Protein AF-A0A4Y4M4Y0-F1 (afdb_monomer)

Foldseek 3Di:
DPPPWDWFAAPVRDIDIPVNLAFDFQVVCCRRQVPWDWPDDDPFKTKTFPDADDPRPKTWIKIFGDDPRGGNDIDIDID

Nearest PDB structures (foldseek):
  3n8b-assembly1_B  TM=4.729E-01  e=2.108E+00  Borreliella burgdorferi
  5efv-assembly1_A  TM=4.249E-01  e=2.635E+00  Dubowvirus dv11
  5efv-assembly1_B  TM=4.268E-01  e=2.635E+00  Dubowvirus dv11
  5efv-assembly1_C  TM=4.269E-01  e=3.484E+00  Dubowvirus dv11
  6v8i-assembly1_FH  TM=4.081E-01  e=3.295E+00  Dubowvirus dv80alpha

Structure (mmCIF, N/CA/C/O backbone):
data_AF-A0A4Y4M4Y0-F1
#
_entry.id   AF-A0A4Y4M4Y0-F1
#
loop_
_atom_site.group_PDB
_atom_site.id
_atom_site.type_symbol
_atom_site.label_atom_id
_atom_site.label_alt_id
_atom_site.label_comp_id
_atom_site.label_asym_id
_atom_site.label_entity_id
_atom_site.label_seq_id
_atom_site.pdbx_PDB_ins_code
_atom_site.Cartn_x
_atom_site.Cartn_y
_atom_site.Cartn_z
_atom_site.occupancy
_atom_site.B_iso_or_equiv
_atom_site.auth_seq_id
_atom_site.auth_comp_id
_atom_site.auth_asym_id
_atom_site.auth_atom_id
_atom_site.pdbx_PDB_model_num
ATOM 1 N N . MET A 1 1 ? 3.574 20.674 11.080 1.00 37.06 1 MET A N 1
ATOM 2 C CA . MET A 1 1 ? 2.422 19.843 10.670 1.00 37.06 1 MET A CA 1
ATOM 3 C C . MET A 1 1 ? 2.886 18.401 10.666 1.00 37.06 1 MET A C 1
ATOM 5 O O . MET A 1 1 ? 3.786 18.079 9.909 1.00 37.06 1 MET A O 1
ATOM 9 N N . THR A 1 2 ? 2.377 17.562 11.562 1.00 43.31 2 THR A N 1
ATOM 10 C CA . THR A 1 2 ? 2.716 16.135 11.595 1.00 43.31 2 THR A CA 1
ATOM 11 C C . THR A 1 2 ? 2.091 15.458 10.379 1.00 43.31 2 THR A C 1
ATOM 13 O O . THR A 1 2 ? 0.877 15.256 10.337 1.00 43.31 2 THR A O 1
ATOM 16 N N . SER A 1 3 ? 2.906 15.157 9.365 1.00 61.47 3 SER A N 1
ATOM 17 C CA . SER A 1 3 ? 2.513 14.297 8.249 1.00 61.47 3 SER A CA 1
ATOM 18 C C . SER A 1 3 ? 2.000 12.987 8.842 1.00 61.47 3 SER A C 1
ATOM 20 O O . SER A 1 3 ? 2.746 12.258 9.495 1.00 61.47 3 SER A O 1
ATOM 22 N N . LYS A 1 4 ? 0.692 12.739 8.735 1.00 66.56 4 LYS A N 1
ATOM 23 C CA . LYS A 1 4 ? 0.098 11.488 9.207 1.00 66.56 4 LYS A CA 1
ATOM 24 C C . LYS A 1 4 ? 0.633 10.375 8.322 1.00 66.56 4 LYS A C 1
ATOM 26 O O . LYS A 1 4 ? 0.171 10.280 7.196 1.00 66.56 4 LYS A O 1
ATOM 31 N N . LYS A 1 5 ? 1.549 9.566 8.853 1.00 80.75 5 LYS A N 1
ATOM 32 C CA . LYS A 1 5 ? 2.054 8.376 8.170 1.00 80.75 5 LYS A CA 1
ATOM 33 C C . LYS A 1 5 ? 0.982 7.297 8.124 1.00 80.75 5 LYS A C 1
ATOM 35 O O . LYS A 1 5 ? 0.380 6.989 9.158 1.00 80.75 5 LYS A O 1
ATOM 40 N N . TYR A 1 6 ? 0.747 6.742 6.942 1.00 86.12 6 TYR A N 1
ATOM 41 C CA . TYR A 1 6 ? -0.085 5.552 6.771 1.00 86.12 6 TYR A CA 1
ATOM 42 C C . TYR A 1 6 ? 0.785 4.311 6.760 1.00 86.12 6 TYR A C 1
ATOM 44 O O . TYR A 1 6 ? 1.890 4.312 6.219 1.00 86.12 6 TYR A O 1
ATOM 52 N N . TYR A 1 7 ? 0.243 3.268 7.375 1.00 89.38 7 TYR A N 1
ATOM 53 C CA . TYR A 1 7 ? 0.828 1.945 7.432 1.00 89.38 7 TYR A CA 1
ATOM 54 C C . TYR A 1 7 ? -0.192 0.968 6.861 1.00 89.38 7 TYR A C 1
ATOM 56 O O . TYR A 1 7 ? -1.386 1.067 7.167 1.00 89.38 7 TYR A O 1
ATOM 64 N N . PHE A 1 8 ? 0.289 0.067 6.021 1.00 90.38 8 PHE A N 1
ATOM 65 C CA . PHE A 1 8 ? -0.480 -0.990 5.387 1.00 90.38 8 PHE A CA 1
ATOM 66 C C . PHE A 1 8 ? 0.038 -2.328 5.895 1.00 90.38 8 PHE A C 1
ATOM 68 O O . PHE A 1 8 ? 1.231 -2.469 6.180 1.00 90.38 8 PHE A O 1
ATOM 75 N N . HIS A 1 9 ? -0.871 -3.284 6.036 1.00 89.25 9 HIS A N 1
ATOM 76 C CA . HIS A 1 9 ? -0.588 -4.585 6.620 1.00 89.25 9 HIS A CA 1
ATOM 77 C C . HIS A 1 9 ? -0.893 -5.665 5.595 1.00 89.25 9 HIS A C 1
ATOM 79 O O . HIS A 1 9 ? -1.950 -5.632 4.969 1.00 89.25 9 HIS A O 1
ATOM 85 N N . ASP A 1 10 ? 0.019 -6.616 5.432 1.00 87.62 10 ASP A N 1
ATOM 86 C CA . ASP A 1 10 ? -0.289 -7.837 4.697 1.00 87.62 10 ASP A CA 1
ATOM 87 C C . ASP A 1 10 ? -0.950 -8.880 5.621 1.00 87.62 10 ASP A C 1
ATOM 89 O O . ASP A 1 10 ? -1.072 -8.710 6.840 1.00 87.62 10 ASP A O 1
ATOM 93 N N . LYS A 1 11 ? -1.347 -10.014 5.036 1.00 84.25 11 LYS A N 1
ATOM 94 C CA . LYS A 1 11 ? -1.947 -11.142 5.770 1.00 84.25 11 LYS A CA 1
ATOM 95 C C . LYS A 1 11 ? -1.001 -11.795 6.785 1.00 84.25 11 LYS A C 1
ATOM 97 O O . LYS A 1 11 ? -1.468 -12.500 7.676 1.00 84.25 11 LYS A O 1
ATOM 102 N N . SER A 1 12 ? 0.302 -11.567 6.651 1.00 87.25 12 SER A N 1
ATOM 103 C CA . SER A 1 12 ? 1.349 -12.074 7.540 1.00 87.25 12 SER A CA 1
ATOM 104 C C . SER A 1 12 ? 1.692 -11.084 8.662 1.00 87.25 12 SER A C 1
ATOM 106 O O . SER A 1 12 ? 2.612 -11.338 9.434 1.00 87.25 12 SER A O 1
ATOM 108 N N . GLN A 1 13 ? 0.955 -9.971 8.768 1.00 83.19 13 GLN A N 1
ATOM 109 C CA . GLN A 1 13 ? 1.219 -8.843 9.667 1.00 83.19 13 GLN A CA 1
ATOM 110 C C . GLN A 1 13 ? 2.537 -8.098 9.412 1.00 83.19 13 GLN A C 1
ATOM 112 O O . GLN A 1 13 ? 2.977 -7.318 10.262 1.00 83.19 13 GLN A O 1
ATOM 117 N N . ASN A 1 14 ? 3.140 -8.259 8.234 1.00 89.06 14 ASN A N 1
ATOM 118 C CA . ASN A 1 14 ? 4.199 -7.366 7.787 1.00 89.06 14 ASN A CA 1
ATOM 119 C C . ASN A 1 14 ? 3.625 -5.965 7.579 1.00 89.06 14 ASN A C 1
ATOM 121 O O . ASN A 1 14 ? 2.463 -5.798 7.201 1.00 89.06 14 ASN A O 1
ATOM 125 N N . ILE A 1 15 ? 4.455 -4.953 7.820 1.00 89.81 15 ILE A N 1
ATOM 126 C CA . ILE A 1 15 ? 4.051 -3.550 7.774 1.00 89.81 15 ILE A CA 1
ATOM 127 C C . ILE A 1 15 ? 4.873 -2.832 6.714 1.00 89.81 15 ILE A C 1
ATOM 129 O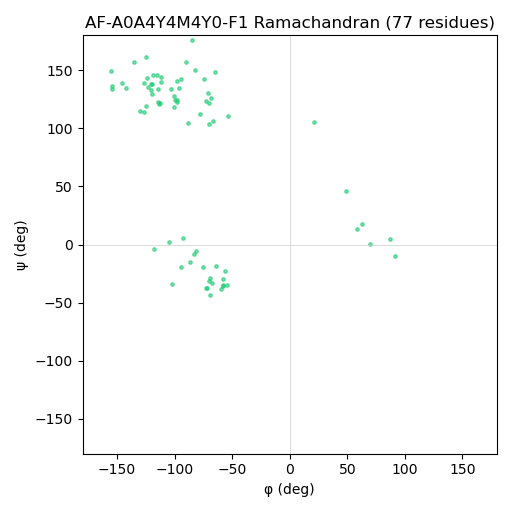 O . ILE A 1 15 ? 6.101 -2.873 6.757 1.00 89.81 15 ILE A O 1
ATOM 133 N N . ILE A 1 16 ? 4.194 -2.114 5.825 1.00 91.06 16 ILE A N 1
ATOM 134 C CA . ILE A 1 16 ? 4.815 -1.158 4.908 1.00 91.06 16 ILE A CA 1
ATOM 135 C C . ILE A 1 16 ? 4.223 0.231 5.139 1.00 91.06 16 ILE A C 1
ATOM 137 O O . ILE A 1 16 ? 3.021 0.385 5.359 1.00 91.06 16 ILE A O 1
ATOM 141 N N . SER A 1 17 ? 5.068 1.258 5.139 1.00 91.00 17 SER A N 1
ATOM 142 C CA . SER A 1 17 ? 4.616 2.649 5.221 1.00 91.00 17 SER A CA 1
ATOM 143 C C . SER A 1 17 ? 4.382 3.247 3.834 1.00 91.00 17 SER A C 1
ATOM 145 O O . SER A 1 17 ? 4.964 2.802 2.851 1.00 91.00 17 SER A O 1
ATOM 147 N N . GLU A 1 18 ? 3.555 4.289 3.747 1.00 89.06 18 GLU A N 1
ATOM 148 C CA . GLU A 1 18 ? 3.284 4.988 2.479 1.00 89.06 18 GLU A CA 1
ATOM 149 C C . GLU A 1 18 ? 4.544 5.491 1.758 1.00 89.06 18 GLU A C 1
ATOM 151 O O . GLU A 1 18 ? 4.620 5.425 0.535 1.00 89.06 18 GLU A O 1
ATOM 156 N N . ASP A 1 19 ? 5.557 5.925 2.509 1.00 88.81 19 ASP A N 1
ATOM 157 C CA . ASP A 1 19 ? 6.823 6.413 1.956 1.00 88.81 19 ASP A CA 1
ATOM 158 C C . ASP A 1 19 ? 7.637 5.284 1.310 1.00 88.81 19 ASP A C 1
ATOM 160 O O . ASP A 1 19 ? 8.381 5.521 0.363 1.00 88.81 19 ASP A O 1
ATOM 164 N N . GLN A 1 20 ? 7.469 4.054 1.804 1.00 90.75 20 GLN A N 1
ATOM 165 C CA . GLN A 1 20 ? 8.125 2.856 1.280 1.00 90.75 20 GLN A CA 1
ATOM 166 C C . GLN A 1 20 ? 7.420 2.286 0.051 1.00 90.75 20 GLN A C 1
ATOM 168 O O . GLN A 1 20 ?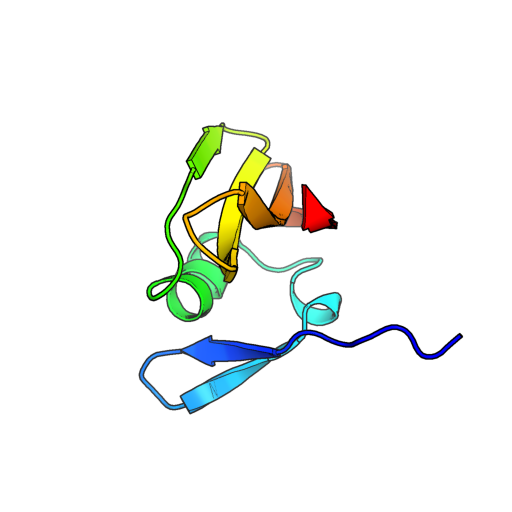 7.940 1.357 -0.544 1.00 90.75 20 GLN A O 1
ATOM 173 N N . LEU A 1 21 ? 6.261 2.820 -0.348 1.00 91.56 21 LEU A N 1
ATOM 174 C CA . LEU A 1 21 ? 5.627 2.406 -1.598 1.00 91.56 21 LEU A CA 1
ATOM 175 C C . LEU A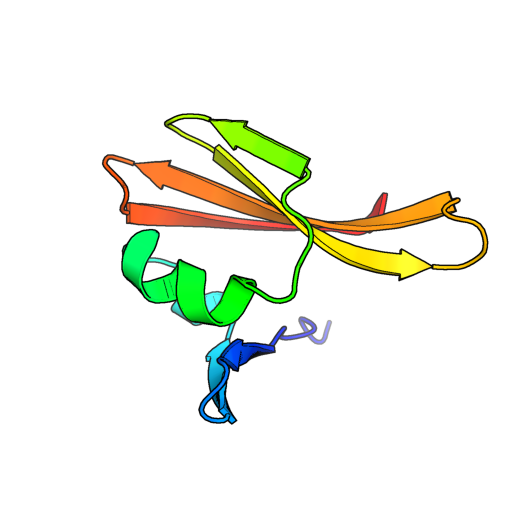 1 21 ? 6.424 2.907 -2.809 1.00 91.56 21 LEU A C 1
A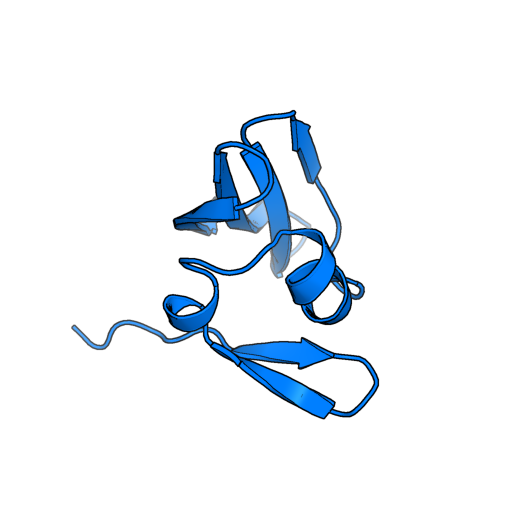TOM 177 O O . LEU A 1 21 ? 6.430 2.267 -3.850 1.00 91.56 21 LEU A O 1
ATOM 181 N N . ILE A 1 22 ? 7.089 4.060 -2.704 1.00 92.62 22 ILE A N 1
ATOM 182 C CA . ILE A 1 22 ? 7.824 4.637 -3.834 1.00 92.62 22 ILE A CA 1
ATOM 183 C C . ILE A 1 22 ? 9.038 3.763 -4.161 1.00 92.62 22 ILE A C 1
ATOM 185 O O . ILE A 1 22 ? 9.888 3.529 -3.309 1.00 92.62 22 ILE A O 1
ATOM 189 N N . GLY A 1 23 ? 9.143 3.346 -5.419 1.00 91.75 23 GLY A N 1
ATOM 190 C CA . GLY A 1 23 ? 10.186 2.459 -5.925 1.00 91.75 23 GLY A CA 1
ATOM 191 C C . GLY A 1 23 ? 9.819 0.978 -5.866 1.00 91.75 23 GLY A C 1
ATOM 192 O O . GLY A 1 23 ? 10.519 0.176 -6.476 1.00 91.75 23 GLY A O 1
ATOM 193 N N . GLU A 1 24 ? 8.721 0.615 -5.200 1.00 93.25 24 GLU A N 1
ATOM 194 C CA . GLU A 1 24 ? 8.248 -0.766 -5.159 1.00 93.25 24 GLU A CA 1
ATOM 195 C C . GLU A 1 24 ? 7.440 -1.122 -6.408 1.00 93.25 24 GLU A C 1
ATOM 197 O O . GLU A 1 24 ? 6.759 -0.284 -7.016 1.00 93.25 24 GLU A O 1
ATOM 202 N N . ASN A 1 25 ? 7.505 -2.402 -6.774 1.00 92.75 25 ASN A N 1
ATOM 203 C CA . ASN A 1 25 ? 6.660 -2.956 -7.820 1.00 92.75 25 ASN A CA 1
ATOM 204 C C . ASN A 1 25 ? 5.230 -3.125 -7.292 1.00 92.75 25 ASN A C 1
ATOM 206 O O . ASN A 1 25 ? 5.009 -3.508 -6.139 1.00 92.75 25 ASN A O 1
ATOM 210 N N . ILE A 1 26 ? 4.251 -2.864 -8.151 1.00 90.19 26 ILE A N 1
ATOM 211 C CA . ILE A 1 26 ? 2.845 -2.999 -7.807 1.00 90.19 26 ILE A CA 1
ATOM 212 C C . ILE A 1 26 ? 2.469 -4.409 -7.334 1.00 90.19 26 ILE A C 1
ATOM 214 O O . ILE A 1 26 ? 1.666 -4.534 -6.415 1.00 90.19 26 ILE A O 1
ATOM 218 N N . ASP A 1 27 ? 3.088 -5.453 -7.879 1.00 89.25 27 ASP A N 1
ATOM 219 C CA . ASP A 1 27 ? 2.835 -6.837 -7.473 1.00 89.25 27 ASP A CA 1
ATOM 220 C C . ASP A 1 27 ? 3.336 -7.102 -6.044 1.00 89.25 27 ASP A C 1
ATOM 222 O O . ASP A 1 27 ? 2.716 -7.845 -5.280 1.00 89.25 27 ASP A O 1
ATOM 226 N N . ALA A 1 28 ? 4.432 -6.446 -5.643 1.00 89.06 28 ALA A N 1
ATOM 227 C CA . ALA A 1 28 ? 5.004 -6.574 -4.305 1.00 89.06 28 ALA A CA 1
ATOM 228 C C . ALA A 1 28 ? 4.138 -5.887 -3.243 1.00 89.06 28 ALA A C 1
ATOM 230 O O . ALA A 1 28 ? 3.988 -6.402 -2.135 1.00 89.06 28 ALA A O 1
ATOM 231 N N . ILE A 1 29 ? 3.537 -4.742 -3.577 1.00 90.88 29 ILE A N 1
ATOM 232 C CA . ILE A 1 29 ? 2.664 -4.022 -2.643 1.00 90.88 29 ILE A CA 1
ATOM 233 C C . ILE A 1 29 ? 1.210 -4.500 -2.669 1.00 90.88 29 ILE A C 1
ATOM 235 O O . ILE A 1 29 ? 0.447 -4.194 -1.749 1.00 90.88 29 ILE A O 1
ATOM 239 N N . GLU A 1 30 ? 0.805 -5.251 -3.695 1.00 88.12 30 GLU A N 1
ATOM 240 C CA . GLU A 1 30 ? -0.571 -5.720 -3.844 1.00 88.12 30 GLU A CA 1
ATOM 241 C C . GLU A 1 30 ? -1.008 -6.547 -2.631 1.00 88.12 30 GLU A C 1
ATOM 243 O O . GLU A 1 30 ? -2.132 -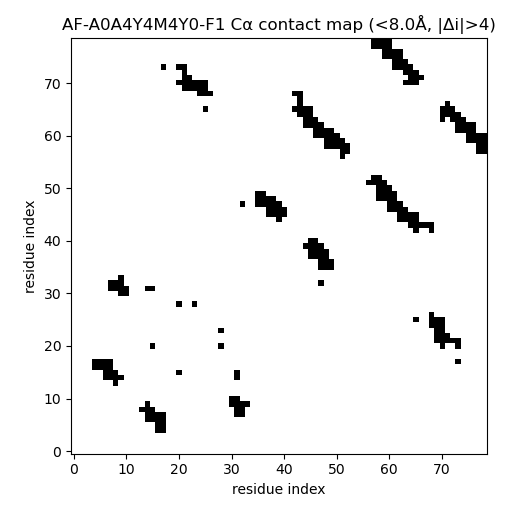6.379 -2.160 1.00 88.12 30 GLU A O 1
ATOM 248 N N . CYS A 1 31 ? -0.096 -7.337 -2.047 1.00 89.81 31 CYS A N 1
ATOM 249 C CA . CYS A 1 31 ? -0.355 -8.136 -0.848 1.00 89.81 31 CYS A CA 1
ATOM 250 C C . CYS A 1 31 ? -0.763 -7.286 0.376 1.00 89.81 31 CYS A C 1
ATOM 252 O O . CYS A 1 31 ? -1.685 -7.670 1.102 1.00 89.81 31 CYS A O 1
ATOM 254 N N . PHE A 1 32 ? -0.155 -6.107 0.557 1.00 90.38 32 PHE A N 1
ATOM 255 C CA . PHE A 1 32 ? -0.465 -5.155 1.634 1.00 90.38 32 PHE A CA 1
ATOM 256 C C . PHE A 1 32 ? -1.762 -4.386 1.393 1.00 90.38 32 PHE A C 1
ATOM 258 O O . PHE A 1 32 ? -2.318 -3.790 2.317 1.00 90.38 32 PHE A O 1
ATOM 265 N N . LEU A 1 33 ? -2.230 -4.355 0.142 1.00 89.50 33 LEU A N 1
ATOM 266 C CA . LEU A 1 33 ? -3.429 -3.627 -0.247 1.00 89.50 33 LEU A CA 1
ATOM 267 C C . LEU A 1 33 ? -4.644 -4.527 -0.497 1.00 89.50 33 LEU A C 1
ATOM 269 O O . LEU A 1 33 ? -5.712 -4.012 -0.830 1.00 89.50 33 LEU A O 1
ATOM 273 N N . THR A 1 34 ? -4.506 -5.842 -0.292 1.00 86.50 34 THR A N 1
ATOM 274 C CA . THR A 1 34 ? -5.568 -6.832 -0.552 1.00 86.50 34 THR A CA 1
ATOM 275 C C . THR A 1 34 ? -6.861 -6.575 0.219 1.00 86.50 34 THR A C 1
ATOM 277 O O . THR A 1 34 ? -7.938 -6.894 -0.283 1.00 86.50 34 THR A O 1
ATOM 280 N N . ASP A 1 35 ? -6.774 -5.962 1.400 1.00 85.31 35 ASP A N 1
ATOM 281 C CA . ASP A 1 35 ? -7.937 -5.656 2.239 1.00 85.31 35 ASP A CA 1
ATOM 282 C C . ASP A 1 35 ? -8.651 -4.350 1.841 1.00 85.31 35 ASP A C 1
ATOM 284 O O . ASP A 1 35 ? -9.740 -4.049 2.343 1.00 85.31 35 ASP A O 1
ATOM 288 N N . TYR A 1 36 ? -8.074 -3.556 0.931 1.00 88.31 36 TYR A N 1
ATOM 289 C CA . TYR A 1 36 ? -8.674 -2.306 0.471 1.00 88.31 36 TYR A CA 1
ATOM 290 C C . TYR A 1 36 ? -9.409 -2.487 -0.851 1.00 88.31 36 TYR A C 1
ATOM 292 O O . T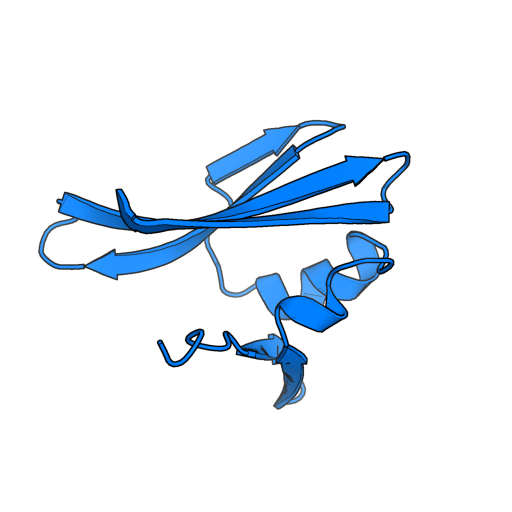YR A 1 36 ? -8.952 -3.138 -1.787 1.00 88.31 36 TYR A O 1
ATOM 300 N N . GLN A 1 37 ? -10.554 -1.817 -0.968 1.00 88.62 37 GLN A N 1
ATOM 301 C CA . GLN A 1 37 ? -11.317 -1.836 -2.208 1.00 88.62 37 GLN A CA 1
ATOM 302 C C . GLN A 1 37 ? -10.586 -1.044 -3.302 1.00 88.62 37 GLN A C 1
ATOM 304 O O . GLN A 1 37 ? -10.392 0.165 -3.162 1.00 88.62 37 GLN A O 1
ATOM 309 N N . LEU A 1 38 ? -10.276 -1.701 -4.418 1.00 89.31 38 LEU A N 1
ATOM 310 C CA . LEU A 1 38 ? -9.811 -1.055 -5.645 1.00 89.31 38 LEU A CA 1
ATOM 311 C C . LEU A 1 38 ? -10.978 -0.312 -6.323 1.00 89.31 38 LEU A C 1
ATOM 313 O O . LEU A 1 38 ? -12.026 -0.896 -6.598 1.00 89.31 38 LEU A O 1
ATOM 317 N N . GLU A 1 39 ? -10.814 0.988 -6.561 1.00 87.75 39 GLU A N 1
ATOM 318 C CA . GLU A 1 39 ? -11.804 1.854 -7.220 1.00 87.75 39 GLU A CA 1
ATOM 319 C C . GLU A 1 39 ? -11.446 2.133 -8.683 1.00 87.75 39 GLU A C 1
ATOM 321 O O . GLU A 1 39 ? -12.341 2.240 -9.519 1.00 87.75 39 GLU A O 1
ATOM 326 N N . LYS A 1 40 ? -10.152 2.231 -9.007 1.00 86.38 40 LYS A N 1
ATOM 327 C CA . LYS A 1 40 ? -9.671 2.468 -10.374 1.00 86.38 40 LYS A CA 1
ATOM 328 C C . LYS A 1 40 ? -8.397 1.674 -10.638 1.00 86.38 40 LYS A C 1
ATOM 330 O O . LYS A 1 40 ? -7.484 1.692 -9.814 1.00 86.38 40 LYS A O 1
ATOM 335 N N . LEU A 1 41 ? -8.345 1.033 -11.802 1.00 86.00 41 LEU A N 1
ATOM 336 C CA . LEU A 1 41 ? -7.197 0.288 -12.310 1.00 86.00 41 LEU A CA 1
ATOM 337 C C . LEU A 1 41 ? -6.863 0.802 -13.713 1.00 86.00 41 LEU A C 1
ATOM 339 O O . LEU A 1 41 ? -7.666 0.663 -14.632 1.00 86.00 41 LEU A O 1
ATOM 343 N N . HIS A 1 42 ? -5.700 1.420 -13.863 1.00 84.94 42 HIS A N 1
ATOM 344 C CA . HIS A 1 42 ? -5.149 1.884 -15.129 1.00 84.94 42 HIS A CA 1
ATOM 345 C C . HIS A 1 42 ? -3.669 1.503 -15.200 1.00 84.94 42 HIS A C 1
ATOM 347 O O . HIS A 1 42 ? -3.004 1.365 -14.176 1.00 84.94 42 HIS A O 1
ATOM 353 N N . THR A 1 43 ? -3.128 1.408 -16.411 1.00 83.75 43 THR A N 1
ATOM 354 C CA . THR A 1 43 ? -1.703 1.117 -16.658 1.00 83.75 43 THR A CA 1
ATOM 355 C C . THR A 1 43 ? -0.729 2.090 -15.985 1.00 83.75 43 THR A C 1
ATOM 357 O O . THR A 1 43 ? 0.414 1.733 -15.745 1.00 83.75 43 THR A O 1
ATOM 360 N N . ILE A 1 44 ? -1.172 3.310 -15.668 1.00 89.38 44 ILE A N 1
ATOM 361 C CA . ILE A 1 44 ? -0.343 4.369 -15.069 1.00 89.38 44 ILE A CA 1
ATOM 362 C C . ILE A 1 44 ? -0.840 4.795 -13.685 1.00 89.38 44 ILE A C 1
ATOM 364 O O . ILE A 1 44 ? -0.246 5.663 -13.051 1.00 89.38 44 ILE A O 1
ATOM 368 N N . GLU A 1 45 ? -1.968 4.246 -13.224 1.00 91.25 45 GLU A N 1
ATOM 369 C CA . GLU A 1 45 ? -2.625 4.700 -12.000 1.00 91.25 45 GLU A CA 1
ATOM 370 C C . GLU A 1 45 ? -3.457 3.584 -11.364 1.00 91.25 45 GLU A C 1
ATOM 372 O O . GLU A 1 45 ? -4.280 2.951 -12.026 1.00 91.25 45 GLU A O 1
ATOM 377 N N . ARG A 1 46 ? -3.332 3.410 -10.048 1.00 91.81 46 ARG A N 1
ATOM 378 C CA . ARG A 1 46 ? -4.242 2.590 -9.243 1.00 91.81 46 ARG A CA 1
ATOM 379 C C . ARG A 1 46 ? -4.796 3.387 -8.073 1.00 91.81 46 ARG A C 1
ATOM 381 O O . ARG A 1 46 ? -4.068 4.133 -7.423 1.00 91.81 46 ARG A O 1
ATOM 388 N N . VAL A 1 47 ? -6.087 3.225 -7.793 1.00 92.25 47 VAL A N 1
ATOM 389 C CA . VAL A 1 47 ? -6.773 3.955 -6.719 1.00 92.25 47 VAL A CA 1
ATOM 390 C C . VAL A 1 47 ? -7.450 2.986 -5.764 1.00 92.25 47 VAL A C 1
ATOM 392 O O . VAL A 1 47 ? -8.370 2.274 -6.159 1.00 92.25 47 VAL A O 1
ATOM 395 N N . TYR A 1 48 ? -7.039 3.010 -4.498 1.00 92.00 48 TYR A N 1
ATOM 396 C CA . TYR A 1 48 ? -7.566 2.166 -3.425 1.00 92.00 48 TYR A CA 1
ATOM 397 C C . TYR A 1 48 ? -8.337 2.996 -2.396 1.00 92.00 48 TYR A C 1
ATOM 399 O O . TYR A 1 48 ? -7.916 4.087 -2.010 1.00 92.00 48 TYR A O 1
ATOM 407 N N . ILE A 1 49 ? -9.460 2.481 -1.897 1.00 90.62 49 ILE A N 1
ATOM 408 C CA . ILE A 1 49 ? -10.249 3.114 -0.836 1.00 90.62 49 ILE A CA 1
ATOM 409 C C . ILE A 1 49 ? -9.725 2.642 0.522 1.00 90.62 49 ILE A C 1
ATOM 411 O O . ILE A 1 49 ? -10.045 1.546 0.973 1.00 90.62 49 ILE A O 1
ATOM 415 N N . LEU A 1 50 ? -8.980 3.509 1.210 1.00 88.69 50 LEU A N 1
ATOM 416 C CA . LEU A 1 50 ? -8.407 3.226 2.529 1.00 88.69 50 LEU A CA 1
ATOM 417 C C . LEU A 1 50 ? -9.444 3.225 3.652 1.00 88.69 50 LEU A C 1
ATOM 419 O O . LEU A 1 50 ? -9.342 2.477 4.619 1.00 88.69 50 LEU A O 1
ATOM 423 N N . LYS A 1 51 ? -10.420 4.134 3.580 1.00 84.75 51 LYS A N 1
ATOM 424 C CA . LYS A 1 51 ? -11.466 4.255 4.599 1.00 84.75 51 LYS A CA 1
ATOM 425 C C . LYS A 1 51 ? -12.716 4.868 3.999 1.00 84.75 51 LYS A C 1
ATOM 427 O O . LYS A 1 51 ? -12.639 5.881 3.307 1.00 84.75 51 LYS A O 1
ATOM 432 N N . LYS A 1 52 ? -13.872 4.305 4.338 1.00 78.31 52 LYS A N 1
ATOM 433 C CA . LYS A 1 52 ? -15.176 4.950 4.156 1.00 78.31 52 LYS A CA 1
ATOM 434 C C . LYS A 1 52 ? -15.640 5.467 5.514 1.00 78.31 52 LYS A C 1
ATOM 436 O O . LYS A 1 52 ? -15.530 4.768 6.518 1.00 78.31 52 LYS A O 1
ATOM 441 N N . THR A 1 53 ? -16.119 6.699 5.562 1.00 71.12 53 THR A N 1
ATOM 442 C CA . THR A 1 53 ? -16.656 7.331 6.776 1.00 71.12 53 THR A CA 1
ATOM 443 C C . THR A 1 53 ? -18.124 7.688 6.568 1.00 71.12 53 THR A C 1
ATOM 445 O O . THR A 1 53 ? -18.506 7.995 5.442 1.00 71.12 53 THR A O 1
ATOM 448 N N . PHE A 1 54 ? -18.903 7.583 7.658 1.00 50.50 54 PHE A N 1
ATOM 449 C CA . PHE A 1 54 ? -20.333 7.904 7.843 1.00 50.50 54 PHE A CA 1
ATOM 450 C C . PHE A 1 54 ? -21.182 7.947 6.556 1.00 50.50 54 PHE A C 1
ATOM 452 O O . PHE A 1 54 ? -21.108 8.896 5.778 1.00 50.50 54 PHE A O 1
ATOM 459 N N . LEU A 1 55 ? -22.001 6.908 6.344 1.00 62.62 55 LEU A N 1
ATOM 460 C CA . LEU A 1 55 ? -22.972 6.794 5.237 1.00 62.62 55 LEU A CA 1
ATOM 461 C C . LEU A 1 55 ? -22.381 6.875 3.809 1.00 62.62 55 LEU A C 1
ATOM 463 O O . LEU A 1 55 ? -23.124 6.984 2.843 1.00 62.62 55 LEU A O 1
ATOM 467 N N . GLY A 1 56 ? -21.054 6.773 3.650 1.00 61.94 56 GLY A N 1
ATOM 468 C CA . GLY A 1 56 ? -20.385 6.767 2.341 1.00 61.94 56 GLY A CA 1
ATOM 469 C C . GLY A 1 56 ? -20.037 8.153 1.793 1.00 61.94 56 GLY A C 1
ATOM 470 O O . GLY A 1 56 ? -19.513 8.237 0.684 1.00 61.94 56 GLY A O 1
ATOM 471 N N . ILE A 1 57 ? -20.278 9.207 2.580 1.00 71.25 57 ILE A N 1
ATOM 472 C CA . ILE A 1 57 ? -20.080 10.608 2.186 1.00 71.25 57 ILE A CA 1
ATOM 473 C C . ILE A 1 57 ? -18.594 10.921 2.028 1.00 71.25 57 ILE A C 1
ATOM 475 O O . ILE A 1 57 ? -18.204 11.545 1.051 1.00 71.25 57 ILE A O 1
ATOM 479 N N . PHE A 1 58 ? -17.766 10.451 2.966 1.00 75.19 58 PHE A N 1
ATOM 480 C CA . PHE A 1 58 ? -16.333 10.720 2.935 1.00 75.19 58 PHE A CA 1
ATOM 481 C C . PHE A 1 58 ? -15.540 9.454 2.670 1.00 75.19 58 PHE A C 1
ATOM 483 O O . PHE A 1 58 ? -15.590 8.500 3.459 1.00 75.19 58 PHE A O 1
ATOM 490 N N . LYS A 1 59 ? -14.755 9.474 1.599 1.00 85.31 59 LYS A N 1
ATOM 491 C CA . LYS A 1 59 ? -13.833 8.404 1.234 1.00 85.31 59 LYS A CA 1
ATOM 492 C C . LYS A 1 59 ? -12.412 8.915 1.321 1.00 85.31 59 LYS A C 1
ATOM 494 O O . LYS A 1 59 ? -12.061 9.976 0.820 1.00 85.31 59 LYS A O 1
ATOM 499 N N . LYS A 1 60 ? -11.568 8.114 1.946 1.00 89.50 60 LYS A N 1
ATOM 500 C CA . LYS A 1 60 ? -10.132 8.301 1.893 1.00 89.50 60 LYS A CA 1
ATOM 501 C C . LYS A 1 60 ? -9.563 7.378 0.838 1.00 89.50 60 LYS A C 1
ATOM 503 O O . LYS A 1 60 ? -9.793 6.174 0.918 1.00 89.50 60 LYS A O 1
ATOM 508 N N . ARG A 1 61 ? -8.842 7.945 -0.119 1.00 91.75 61 ARG A N 1
ATOM 509 C CA . ARG A 1 61 ? -8.302 7.238 -1.276 1.00 91.75 61 ARG A CA 1
ATOM 510 C C . ARG A 1 61 ? -6.786 7.332 -1.302 1.00 91.75 61 ARG A C 1
ATOM 512 O O . ARG A 1 61 ? -6.242 8.401 -1.032 1.00 91.75 61 ARG A O 1
ATOM 519 N N . LEU A 1 62 ? -6.146 6.218 -1.627 1.00 93.12 62 LEU A N 1
ATOM 520 C CA . LEU A 1 62 ? -4.737 6.107 -1.972 1.00 93.12 62 LEU A CA 1
ATOM 521 C C . LEU A 1 62 ? -4.630 6.033 -3.491 1.00 93.12 62 LEU A C 1
ATOM 523 O O . LEU A 1 62 ? -5.155 5.107 -4.097 1.00 93.12 62 LEU A O 1
ATOM 527 N N . TYR A 1 63 ? -3.956 7.009 -4.075 1.00 93.56 63 TYR A N 1
ATOM 528 C CA . TYR A 1 63 ? -3.607 7.077 -5.484 1.00 93.56 63 TYR A CA 1
ATOM 529 C C . TYR A 1 63 ? -2.157 6.639 -5.626 1.00 93.56 63 TYR A C 1
ATOM 531 O O . TYR A 1 63 ? -1.280 7.219 -4.986 1.00 93.56 63 TYR A O 1
ATOM 539 N N . LEU A 1 64 ? -1.914 5.638 -6.458 1.00 93.94 64 LEU A N 1
ATOM 540 C CA . LEU A 1 64 ? -0.593 5.143 -6.814 1.00 93.94 64 LEU A CA 1
ATOM 541 C C . LEU A 1 64 ? -0.373 5.429 -8.286 1.00 93.94 64 LEU A C 1
ATOM 543 O O . LEU A 1 64 ? -1.167 4.991 -9.115 1.00 93.94 64 LEU A O 1
ATOM 547 N N . TYR A 1 65 ? 0.685 6.162 -8.602 1.00 93.50 65 TYR A N 1
ATOM 548 C CA . TYR A 1 65 ? 1.073 6.449 -9.973 1.00 93.50 65 TYR A CA 1
ATOM 549 C C . TYR A 1 65 ? 2.213 5.523 -10.373 1.00 93.50 65 TYR A C 1
ATOM 551 O O . TYR A 1 65 ? 3.221 5.422 -9.666 1.00 93.50 65 TYR A O 1
ATOM 559 N N . LEU A 1 66 ? 2.025 4.846 -11.500 1.00 92.88 66 LEU A N 1
ATOM 560 C CA . LEU A 1 66 ? 2.875 3.762 -11.970 1.00 92.88 66 LEU A CA 1
ATOM 561 C C . LEU A 1 66 ? 3.640 4.175 -13.228 1.00 92.88 66 LEU A C 1
ATOM 563 O O . LEU A 1 66 ? 3.110 4.873 -14.092 1.00 92.88 66 LEU A O 1
ATOM 567 N N . SER A 1 67 ? 4.875 3.697 -13.327 1.00 92.38 67 SER A N 1
ATOM 568 C CA . SER A 1 67 ? 5.700 3.697 -14.531 1.00 92.38 67 SER A CA 1
ATOM 569 C C . SER A 1 67 ? 6.238 2.285 -14.703 1.00 92.38 67 SER A C 1
ATOM 571 O O . SER A 1 67 ? 6.987 1.836 -13.841 1.00 92.38 67 SER A O 1
ATOM 573 N N . GLU A 1 68 ? 5.843 1.588 -15.773 1.00 86.81 68 GLU A N 1
ATOM 574 C CA . GLU A 1 68 ? 6.281 0.202 -16.041 1.00 86.81 68 GLU A CA 1
ATOM 575 C C . GLU A 1 68 ? 6.132 -0.705 -14.799 1.00 86.81 68 GLU A C 1
ATOM 577 O O . GLU A 1 68 ? 7.065 -1.384 -14.389 1.00 86.81 68 GLU A O 1
ATOM 582 N N . ASP A 1 69 ? 4.975 -0.626 -14.132 1.00 88.88 69 ASP A N 1
ATOM 583 C CA . ASP A 1 69 ? 4.628 -1.367 -12.903 1.00 88.88 69 ASP A CA 1
ATOM 584 C C . ASP A 1 69 ? 5.364 -0.957 -11.615 1.00 88.88 69 ASP A C 1
ATOM 586 O O . ASP A 1 69 ? 5.063 -1.467 -10.535 1.00 88.88 69 ASP A O 1
ATOM 590 N N . THR A 1 70 ? 6.248 0.037 -11.684 1.00 92.81 70 THR A N 1
ATOM 591 C CA . THR A 1 70 ? 6.919 0.619 -10.513 1.00 92.81 70 THR A CA 1
ATOM 592 C C . THR A 1 70 ? 6.196 1.871 -10.034 1.00 92.81 70 THR A C 1
ATOM 594 O O . THR A 1 70 ? 5.857 2.759 -10.821 1.00 92.81 70 THR A O 1
ATOM 597 N N . ILE A 1 71 ? 5.982 1.993 -8.727 1.00 93.81 71 ILE A N 1
ATOM 598 C CA . ILE A 1 71 ? 5.349 3.176 -8.140 1.00 93.81 71 ILE A CA 1
ATOM 599 C C . ILE A 1 71 ? 6.367 4.304 -8.066 1.00 93.81 71 ILE A C 1
ATOM 601 O O . ILE A 1 71 ? 7.290 4.270 -7.260 1.00 93.81 71 ILE A O 1
ATOM 605 N N . TYR A 1 72 ? 6.179 5.360 -8.847 1.00 94.00 72 TYR A N 1
ATOM 606 C CA . TYR A 1 72 ? 7.060 6.530 -8.768 1.00 94.00 72 TYR A CA 1
ATOM 607 C C . TYR A 1 72 ? 6.504 7.620 -7.845 1.00 94.00 72 TYR A C 1
ATOM 609 O O . TYR A 1 72 ? 7.235 8.511 -7.409 1.00 94.00 72 TYR A O 1
ATOM 617 N N . LYS A 1 73 ? 5.197 7.589 -7.560 1.00 93.69 73 LYS A N 1
ATOM 618 C CA . LYS A 1 73 ? 4.529 8.584 -6.720 1.00 93.69 73 LYS A CA 1
ATOM 619 C C . LYS A 1 73 ? 3.265 8.018 -6.091 1.00 93.69 73 LYS A C 1
ATOM 621 O O . LYS A 1 73 ? 2.545 7.244 -6.715 1.00 93.69 73 LYS A O 1
ATOM 626 N N . TYR A 1 74 ? 2.939 8.506 -4.899 1.00 93.00 74 TYR A N 1
ATOM 627 C CA . TYR A 1 74 ? 1.639 8.289 -4.275 1.00 93.00 74 TYR A CA 1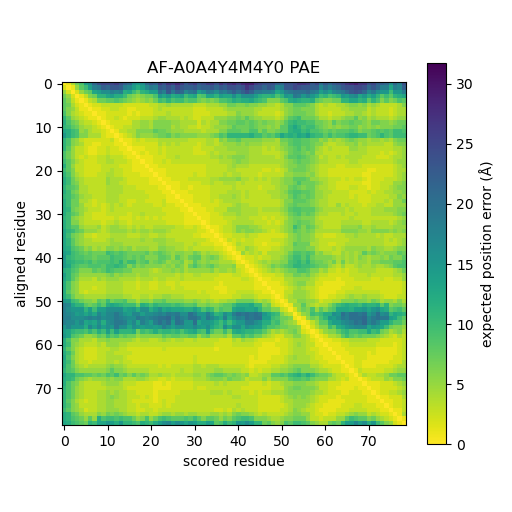
ATOM 628 C C . TYR A 1 74 ? 0.963 9.615 -3.903 1.00 93.00 74 TYR A C 1
ATOM 630 O O . TYR A 1 74 ? 1.599 10.668 -3.810 1.00 93.00 74 TYR A O 1
ATOM 638 N N . ALA A 1 75 ? -0.350 9.570 -3.694 1.00 92.00 75 ALA A N 1
ATOM 639 C CA . ALA A 1 75 ? -1.099 10.639 -3.050 1.00 92.00 75 ALA A CA 1
ATOM 640 C C . ALA A 1 75 ? -2.239 10.058 -2.212 1.00 92.00 75 ALA A C 1
ATOM 642 O O . ALA A 1 75 ? -2.948 9.163 -2.660 1.00 92.00 75 ALA A O 1
ATOM 643 N N . ILE A 1 76 ? -2.467 10.601 -1.017 1.00 91.06 76 ILE A N 1
ATOM 644 C CA . ILE A 1 76 ? -3.626 10.242 -0.195 1.00 91.06 76 ILE A CA 1
ATOM 645 C C . ILE A 1 76 ? -4.548 11.443 -0.090 1.00 91.06 76 ILE A C 1
ATOM 647 O O . ILE A 1 76 ? -4.159 12.499 0.407 1.00 91.06 76 ILE A O 1
ATOM 651 N N . GLN A 1 77 ? -5.788 11.275 -0.540 1.00 89.69 77 GLN A N 1
ATOM 652 C CA . GLN A 1 77 ? -6.779 12.346 -0.549 1.00 89.69 77 GLN A CA 1
ATOM 653 C C . GLN A 1 77 ? -8.035 11.923 0.206 1.00 89.69 77 GLN A C 1
ATOM 65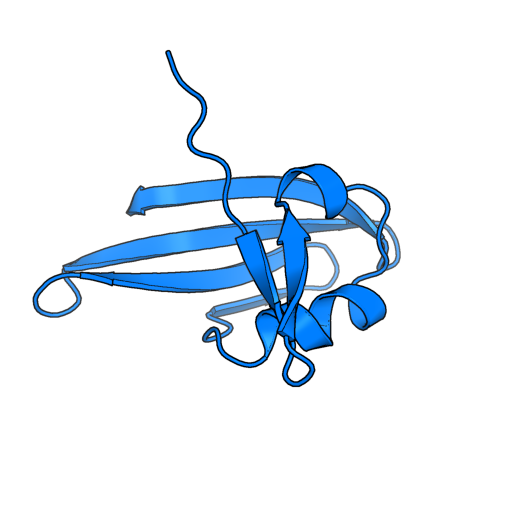5 O O . GLN A 1 77 ? -8.457 10.764 0.170 1.00 89.69 77 GLN A O 1
ATOM 660 N N . LYS A 1 78 ? -8.632 12.879 0.919 1.00 83.56 78 LYS A N 1
ATOM 661 C CA . LYS A 1 78 ? -9.975 12.744 1.478 1.00 83.56 78 LYS A CA 1
ATOM 662 C C . LYS A 1 78 ? -10.929 13.445 0.519 1.00 83.56 78 LYS A C 1
ATOM 664 O O . LYS A 1 78 ? -10.742 14.628 0.254 1.00 83.56 78 LYS A O 1
ATOM 669 N N . THR A 1 79 ? -11.920 12.720 0.028 1.00 70.06 79 THR A N 1
ATOM 670 C CA . THR A 1 79 ? -13.034 13.256 -0.756 1.00 70.06 79 THR A CA 1
ATOM 671 C C . THR A 1 79 ? -14.313 13.105 0.038 1.00 70.06 79 THR A C 1
ATOM 673 O O . THR A 1 79 ? -14.402 12.111 0.799 1.00 70.06 79 THR A O 1
#

Mean predicted aligned error: 5.59 Å

Secondary structure (DSSP, 8-state):
------EEE-TT--EEEGGGGTT-BHHHHHHHHTTSEEEEEETTEEEEEEEEEGGGTEEEEEEEEEETTEEEEEEEEE-

Solvent-accessible surface area (backbone atoms only — not comparable to full-atom values): 4588 Å² total; per-residue (Å²): 131,84,78,81,81,52,75,37,50,29,94,84,69,50,78,47,43,62,80,65,44,52,74,33,44,53,77,74,50,43,57,36,44,67,90,39,53,76,78,45,85,53,88,48,35,38,30,30,42,76,42,76,39,79,98,69,69,36,37,30,35,39,39,39,33,35,54,94,52,26,22,76,42,74,50,76,47,79,79

Sequence (79 aa):
MTSKKYYFHDKSQNIISEDQLIGENIDAIECFLTDYQLEKLHTIERVYILKKTFLGIFKKRLYLYLSEDTIYKYAIQKT

pLDDT: mean 85.43, std 11.19, range [37.06, 94.0]

Radius of gyration: 12.4 Å; Cα contacts (8 Å, |Δi|>4): 144; chains: 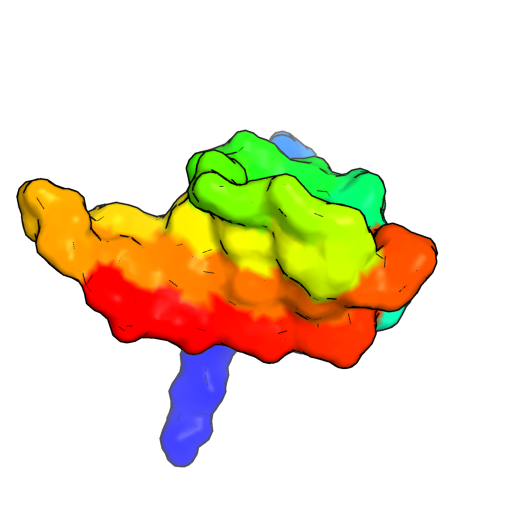1; bounding box: 33×32×28 Å